Protein AF-A0A531ANN5-F1 (afdb_monomer_lite)

Foldseek 3Di:
DLVVCVVCLVVVLVVVQVVCCVPPVDADPVSLVSLQVSCVVRVVVVVDDPVVLVVLLVQLVVLLVVLVVCVVVVNDDPNVSSNRSSVSSVVD

Radius of gyration: 13.59 Å; chains: 1; bounding box: 32×21×38 Å

Secondary structure (DSSP, 8-state):
-HHHHHHHHHHHHHHHHHHHHHHHS---THHHHHHHHHHHHHGGGGT--HHHHHHHHHHHHHHHHHHHHHHHTTSS-HHHHHHHHHHHHHH-

pLDDT: mean 92.92, std 4.1, range [73.69, 97.44]

Structure (mmCIF, N/CA/C/O backbone):
data_AF-A0A531ANN5-F1
#
_entry.id   AF-A0A531ANN5-F1
#
loop_
_atom_site.group_PDB
_atom_site.id
_atom_site.type_symbol
_atom_site.label_atom_id
_atom_site.label_alt_id
_atom_site.label_comp_id
_atom_site.label_asym_id
_atom_site.label_entity_id
_atom_site.label_seq_id
_atom_site.pdbx_PDB_ins_code
_atom_site.Cartn_x
_atom_site.Cartn_y
_atom_site.Cartn_z
_atom_site.occupancy
_atom_site.B_iso_or_equiv
_atom_site.auth_seq_id
_atom_site.auth_comp_id
_atom_site.auth_asym_id
_atom_site.auth_atom_id
_atom_site.pdbx_PDB_model_num
ATOM 1 N N . MET A 1 1 ? -2.758 10.876 19.738 1.00 77.44 1 MET A N 1
ATOM 2 C CA . MET A 1 1 ? -1.462 10.242 19.387 1.00 77.44 1 MET A CA 1
ATOM 3 C C . MET A 1 1 ? -1.574 9.335 18.167 1.00 77.44 1 MET A C 1
ATOM 5 O O . MET A 1 1 ? -0.742 9.469 17.284 1.00 77.44 1 MET A O 1
ATOM 9 N N . LEU A 1 2 ? -2.593 8.471 18.084 1.00 82.31 2 LEU A N 1
ATOM 10 C CA . LEU A 1 2 ? -2.815 7.581 16.934 1.00 82.31 2 LEU A CA 1
ATOM 11 C C . LEU A 1 2 ? -2.981 8.340 15.604 1.00 82.31 2 LEU A C 1
ATOM 13 O O . LEU A 1 2 ? -2.345 8.000 14.616 1.00 82.31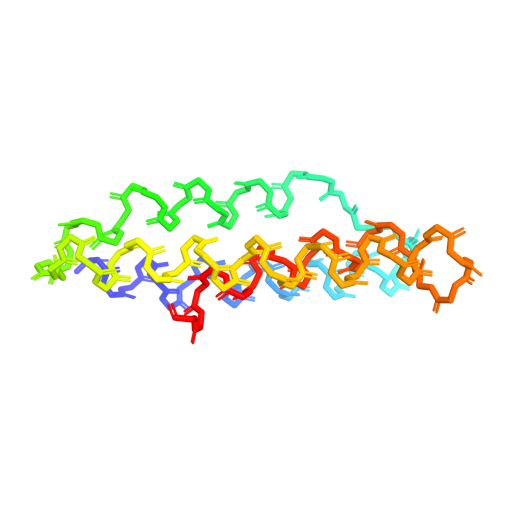 2 LEU A O 1
ATOM 17 N N . GLU A 1 3 ? -3.755 9.427 15.597 1.00 84.62 3 GLU A N 1
ATOM 18 C CA . GLU A 1 3 ? -3.945 10.227 14.379 1.00 84.62 3 GLU A CA 1
ATOM 19 C C . GLU A 1 3 ? -2.657 10.882 13.879 1.00 84.62 3 GLU A C 1
ATOM 21 O O . GLU A 1 3 ? -2.383 10.879 12.685 1.00 84.62 3 GLU A O 1
ATOM 26 N N . ALA A 1 4 ? -1.814 11.378 14.791 1.00 85.75 4 ALA A N 1
ATOM 27 C CA . ALA A 1 4 ? -0.515 11.936 14.423 1.00 85.75 4 ALA A CA 1
ATOM 28 C C . ALA A 1 4 ? 0.379 10.882 13.751 1.00 85.75 4 ALA A C 1
ATOM 30 O O . ALA A 1 4 ? 1.100 11.200 12.814 1.00 85.75 4 ALA A O 1
ATOM 31 N N . LEU A 1 5 ? 0.305 9.620 14.185 1.00 87.56 5 LEU A N 1
ATOM 32 C CA . LEU A 1 5 ? 1.028 8.525 13.542 1.00 87.56 5 LEU A CA 1
ATOM 33 C C . LEU A 1 5 ? 0.537 8.304 12.103 1.00 87.56 5 LEU A C 1
ATOM 35 O O . LEU A 1 5 ? 1.358 8.182 11.199 1.00 87.56 5 LEU A O 1
ATOM 39 N N . ILE A 1 6 ? -0.780 8.314 11.880 1.00 86.00 6 ILE A N 1
ATOM 40 C CA . ILE A 1 6 ? -1.391 8.160 10.549 1.00 86.00 6 ILE A CA 1
ATOM 41 C C . ILE A 1 6 ? -0.968 9.314 9.627 1.00 86.00 6 ILE A C 1
ATOM 43 O O . ILE A 1 6 ? -0.462 9.078 8.529 1.00 86.00 6 ILE A O 1
ATOM 47 N N . PHE A 1 7 ? -1.095 10.556 10.104 1.00 87.94 7 PHE A N 1
ATOM 48 C CA . PHE A 1 7 ? -0.748 11.766 9.353 1.00 87.94 7 PHE A CA 1
ATOM 49 C C . PHE A 1 7 ? 0.753 11.985 9.156 1.00 87.94 7 PHE A C 1
ATOM 51 O O . PHE A 1 7 ? 1.133 12.873 8.400 1.00 87.94 7 PHE A O 1
ATOM 58 N N . VAL A 1 8 ? 1.614 11.204 9.807 1.00 91.81 8 VAL A N 1
ATOM 59 C CA . VAL A 1 8 ? 3.066 11.278 9.608 1.00 91.81 8 VAL A CA 1
ATOM 60 C C . VAL A 1 8 ? 3.550 10.108 8.767 1.00 91.81 8 VAL A C 1
ATOM 62 O O . VAL A 1 8 ? 4.218 10.327 7.762 1.00 91.81 8 VAL A O 1
ATOM 65 N N . VAL A 1 9 ? 3.208 8.870 9.133 1.00 92.25 9 VAL A N 1
ATOM 66 C CA . VAL A 1 9 ? 3.784 7.673 8.507 1.00 92.25 9 VAL A CA 1
ATOM 67 C C . VAL A 1 9 ? 3.420 7.584 7.033 1.00 92.25 9 VAL A C 1
ATOM 69 O O . VAL A 1 9 ? 4.318 7.415 6.209 1.00 92.25 9 VAL A O 1
ATOM 72 N N . PHE A 1 10 ? 2.138 7.715 6.689 1.00 93.31 10 PHE A N 1
ATOM 73 C CA . PHE A 1 10 ? 1.700 7.591 5.302 1.00 93.31 10 PHE A CA 1
ATOM 74 C C . PHE A 1 10 ? 2.340 8.648 4.387 1.00 93.31 10 PHE A C 1
ATOM 76 O O . PHE A 1 10 ? 3.059 8.260 3.461 1.00 93.31 10 PHE A O 1
ATOM 83 N N . PRO A 1 11 ? 2.178 9.966 4.632 1.00 94.50 11 PRO A N 1
ATOM 84 C CA . PRO A 1 11 ? 2.753 10.973 3.745 1.00 94.50 11 PRO A CA 1
ATOM 85 C C . PRO A 1 11 ? 4.282 10.960 3.750 1.00 94.50 11 PRO A C 1
ATOM 87 O O . PRO A 1 11 ? 4.880 11.189 2.703 1.00 94.50 11 PRO A O 1
ATOM 90 N N . PHE A 1 12 ? 4.932 10.633 4.873 1.00 94.62 12 PHE A N 1
ATOM 91 C CA . PHE A 1 12 ? 6.386 10.485 4.907 1.00 94.62 12 PHE A CA 1
ATOM 92 C C . PHE A 1 12 ? 6.862 9.333 4.017 1.00 94.62 12 PHE A C 1
ATOM 94 O O . PHE A 1 12 ? 7.785 9.513 3.226 1.00 94.62 12 PHE A O 1
ATOM 101 N N . CYS A 1 13 ? 6.219 8.163 4.097 1.00 94.50 13 CYS A N 1
ATOM 102 C CA . CYS A 1 13 ? 6.548 7.021 3.244 1.00 94.50 13 CYS A CA 1
ATOM 103 C C . CYS A 1 13 ? 6.316 7.333 1.764 1.00 94.50 13 CYS A C 1
ATOM 105 O O . CYS A 1 13 ? 7.163 7.001 0.938 1.00 94.50 13 CYS A O 1
ATOM 107 N N . MET A 1 14 ? 5.208 8.001 1.430 1.00 94.94 14 MET A N 1
ATOM 108 C CA . MET A 1 14 ? 4.905 8.405 0.054 1.00 94.94 14 MET A CA 1
ATOM 109 C C . MET A 1 14 ? 5.922 9.415 -0.480 1.00 94.94 14 MET A C 1
ATOM 111 O O . MET A 1 14 ? 6.418 9.253 -1.591 1.00 94.94 14 MET A O 1
ATOM 115 N N . LEU A 1 15 ? 6.286 10.420 0.321 1.00 95.12 15 LEU A N 1
ATOM 116 C CA . LEU A 1 15 ? 7.295 11.407 -0.054 1.00 95.12 15 LEU A CA 1
ATOM 117 C C . LEU A 1 15 ? 8.670 10.756 -0.232 1.00 95.12 15 LEU A C 1
ATOM 119 O O . LEU A 1 15 ? 9.354 11.020 -1.217 1.00 95.12 15 LEU A O 1
ATOM 123 N N . PHE A 1 16 ? 9.065 9.875 0.688 1.00 93.81 16 PHE A N 1
ATOM 124 C CA . PHE A 1 16 ? 10.320 9.139 0.587 1.00 93.81 16 PHE A CA 1
ATOM 125 C C . PHE A 1 16 ? 10.348 8.239 -0.655 1.00 93.81 16 PHE A C 1
ATOM 127 O O . PHE A 1 16 ? 11.357 8.213 -1.355 1.00 93.81 16 PHE A O 1
ATOM 134 N N . ALA A 1 17 ? 9.249 7.542 -0.960 1.00 93.00 17 ALA A N 1
ATOM 135 C CA . ALA A 1 17 ? 9.139 6.740 -2.173 1.00 93.00 17 ALA A CA 1
ATOM 136 C C . ALA A 1 17 ? 9.259 7.604 -3.432 1.00 93.00 17 ALA A C 1
ATOM 138 O O . ALA A 1 17 ? 10.046 7.261 -4.303 1.00 93.00 17 ALA A O 1
ATOM 139 N N . ALA A 1 18 ? 8.564 8.743 -3.495 1.00 93.31 18 ALA A N 1
ATOM 140 C CA . ALA A 1 18 ? 8.627 9.659 -4.633 1.00 93.31 18 ALA A CA 1
ATOM 141 C C . ALA A 1 18 ? 10.036 10.242 -4.845 1.00 93.31 18 ALA A C 1
ATOM 143 O O . ALA A 1 18 ? 10.522 10.307 -5.971 1.00 93.31 18 ALA A O 1
ATOM 144 N N . ILE A 1 19 ? 10.722 10.633 -3.765 1.00 94.00 19 ILE A N 1
ATOM 145 C CA . ILE A 1 19 ? 12.099 11.140 -3.839 1.00 94.00 19 ILE A CA 1
ATOM 146 C C . ILE A 1 19 ? 13.063 10.025 -4.263 1.00 94.00 19 ILE A C 1
ATOM 148 O O . ILE A 1 19 ? 13.891 10.239 -5.143 1.00 94.00 19 ILE A O 1
ATOM 152 N N . SER A 1 20 ? 12.962 8.839 -3.654 1.00 91.06 20 SER A N 1
ATOM 153 C CA . SER A 1 20 ? 13.794 7.679 -4.002 1.00 91.06 20 SER A CA 1
ATOM 154 C C . SER A 1 20 ? 13.591 7.272 -5.458 1.00 91.06 20 SER A C 1
ATOM 156 O O . SER A 1 20 ? 14.557 7.013 -6.167 1.00 91.06 20 SER A O 1
ATOM 158 N N . ASP A 1 21 ? 12.348 7.263 -5.929 1.00 91.94 21 ASP A N 1
ATOM 159 C CA . ASP A 1 21 ? 12.031 6.929 -7.311 1.00 91.94 21 ASP A CA 1
ATOM 160 C C . ASP A 1 21 ? 12.618 7.956 -8.291 1.00 91.94 21 ASP A C 1
ATOM 162 O O . ASP A 1 21 ? 13.327 7.587 -9.222 1.00 91.94 21 ASP A O 1
ATOM 166 N N . MET A 1 22 ? 12.475 9.255 -8.009 1.00 91.12 22 MET A N 1
ATOM 167 C CA . MET A 1 22 ? 13.068 10.315 -8.835 1.00 91.12 22 MET A CA 1
ATOM 168 C C . MET A 1 22 ? 14.606 10.270 -8.874 1.00 91.12 22 MET A C 1
ATOM 170 O O . MET A 1 22 ? 15.207 10.599 -9.895 1.00 91.12 22 MET A O 1
ATOM 174 N N . LEU A 1 23 ? 15.258 9.910 -7.764 1.00 92.00 23 LEU A N 1
ATOM 175 C CA . LEU A 1 23 ? 16.721 9.927 -7.657 1.00 92.00 23 LEU A CA 1
ATOM 176 C C . LEU A 1 23 ? 17.381 8.654 -8.187 1.00 92.00 23 LEU A C 1
ATOM 178 O O . LEU A 1 23 ? 18.471 8.721 -8.753 1.00 92.00 23 LEU A O 1
ATOM 182 N N . SER A 1 24 ? 16.767 7.495 -7.959 1.00 88.38 24 SER A N 1
ATOM 183 C CA . SER A 1 24 ? 17.394 6.200 -8.215 1.00 88.38 24 SER A CA 1
ATOM 184 C C . SER A 1 24 ? 16.528 5.234 -9.014 1.00 88.38 24 SER A C 1
ATOM 186 O O . SER A 1 24 ? 16.931 4.077 -9.151 1.00 88.38 24 SER A O 1
ATOM 188 N N . MET A 1 25 ? 15.364 5.665 -9.522 1.00 86.88 25 MET A N 1
ATOM 189 C CA . MET A 1 25 ? 14.399 4.841 -10.275 1.00 86.88 25 MET A CA 1
ATOM 190 C C . MET A 1 25 ? 14.100 3.511 -9.569 1.00 86.88 25 MET A C 1
ATOM 192 O O . MET A 1 25 ? 13.922 2.461 -10.188 1.00 86.88 25 MET A O 1
ATOM 196 N N . THR A 1 26 ? 14.176 3.525 -8.236 1.00 87.19 26 THR A N 1
ATOM 197 C CA . THR A 1 26 ? 14.100 2.335 -7.396 1.00 87.19 26 THR A CA 1
ATOM 198 C C . THR A 1 26 ? 13.324 2.658 -6.135 1.00 87.19 26 THR A C 1
ATOM 200 O O . THR A 1 26 ? 13.727 3.467 -5.299 1.00 87.19 26 THR A O 1
ATOM 203 N N . ILE A 1 27 ? 12.213 1.948 -5.968 1.00 88.31 27 ILE A N 1
ATOM 204 C CA . ILE A 1 27 ? 11.411 1.972 -4.751 1.00 88.31 27 ILE A CA 1
ATOM 205 C C . ILE A 1 27 ? 11.846 0.792 -3.880 1.00 88.31 27 ILE A C 1
ATOM 207 O O . ILE A 1 27 ? 11.666 -0.377 -4.232 1.00 88.31 27 ILE A O 1
ATOM 211 N N . ALA A 1 28 ? 12.438 1.087 -2.723 1.00 89.44 28 ALA A N 1
ATOM 212 C CA . ALA A 1 28 ? 12.876 0.057 -1.789 1.00 89.44 28 ALA A CA 1
ATOM 213 C C . ALA A 1 28 ? 11.675 -0.704 -1.200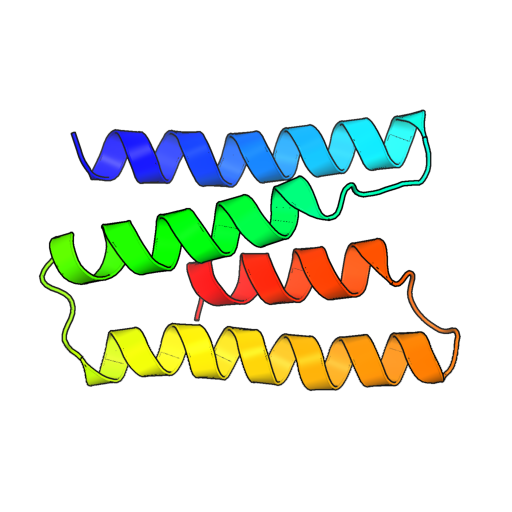 1.00 89.44 28 ALA A C 1
ATOM 215 O O . ALA A 1 28 ? 10.761 -0.097 -0.644 1.00 89.44 28 ALA A O 1
ATOM 216 N N . ASN A 1 29 ? 11.738 -2.043 -1.190 1.00 93.31 29 ASN A N 1
ATOM 217 C CA . ASN A 1 29 ? 10.690 -2.910 -0.614 1.00 93.31 29 ASN A CA 1
ATOM 218 C C . ASN A 1 29 ? 10.360 -2.588 0.857 1.00 93.31 29 ASN A C 1
ATOM 220 O O . ASN A 1 29 ? 9.291 -2.943 1.343 1.00 93.31 29 ASN A O 1
ATOM 224 N N . ARG A 1 30 ? 11.269 -1.914 1.569 1.00 93.50 30 ARG A N 1
ATOM 225 C CA . ARG A 1 30 ? 11.063 -1.481 2.954 1.00 93.50 30 ARG A CA 1
ATOM 226 C C . ARG A 1 30 ? 9.897 -0.499 3.087 1.00 93.50 30 ARG A C 1
ATOM 228 O O . ARG A 1 30 ? 9.215 -0.549 4.101 1.00 93.50 30 ARG A O 1
ATOM 235 N N . VAL A 1 31 ? 9.648 0.352 2.086 1.00 93.88 31 VAL A N 1
ATOM 236 C CA . VAL A 1 31 ? 8.598 1.382 2.157 1.00 93.88 31 VAL A CA 1
ATOM 237 C C . VAL A 1 31 ? 7.198 0.762 2.075 1.00 93.88 31 VAL A C 1
ATOM 239 O O . VAL A 1 31 ? 6.425 0.968 3.011 1.00 93.88 31 VAL A O 1
ATOM 242 N N . PRO A 1 32 ? 6.870 -0.075 1.063 1.00 95.00 32 PRO A N 1
ATOM 243 C CA . PRO A 1 32 ? 5.592 -0.787 1.042 1.00 95.00 32 PRO A CA 1
ATOM 244 C C . PRO A 1 32 ? 5.380 -1.678 2.274 1.00 95.00 32 PRO A C 1
ATOM 246 O O . PRO A 1 32 ? 4.286 -1.713 2.829 1.00 95.00 32 PRO A O 1
ATOM 249 N N . VAL A 1 33 ? 6.430 -2.367 2.743 1.00 95.62 33 VAL A N 1
ATOM 250 C CA . VAL A 1 33 ? 6.343 -3.224 3.939 1.00 95.62 33 VAL A CA 1
ATOM 251 C C . VAL A 1 33 ? 6.025 -2.405 5.187 1.00 95.62 33 VAL A C 1
ATOM 253 O O . VAL A 1 33 ? 5.163 -2.804 5.966 1.00 95.62 33 VAL A O 1
ATOM 256 N N . LEU A 1 34 ? 6.683 -1.257 5.373 1.00 95.56 34 LEU A N 1
ATOM 257 C CA . LEU A 1 34 ? 6.424 -0.375 6.509 1.00 95.56 34 LEU A CA 1
ATOM 258 C C . LEU A 1 34 ? 4.984 0.150 6.485 1.00 95.56 34 LEU A C 1
ATOM 260 O O . LEU A 1 34 ? 4.320 0.122 7.517 1.00 95.56 34 LEU A O 1
ATOM 264 N N . LEU A 1 35 ? 4.485 0.566 5.317 1.00 95.38 35 LEU A N 1
ATOM 265 C CA . LEU A 1 35 ? 3.103 1.020 5.148 1.00 95.38 35 LEU A CA 1
ATOM 266 C C . LEU A 1 35 ? 2.097 -0.054 5.577 1.00 95.38 35 LEU A C 1
ATOM 268 O O . LEU A 1 35 ? 1.212 0.230 6.380 1.00 95.38 35 LEU A O 1
ATOM 272 N N . VAL A 1 36 ? 2.237 -1.287 5.086 1.00 96.44 36 VAL A N 1
ATOM 273 C CA . VAL A 1 36 ? 1.311 -2.376 5.438 1.00 96.44 36 VAL A CA 1
ATOM 274 C C . VAL A 1 36 ? 1.436 -2.756 6.915 1.00 96.44 36 VAL A C 1
ATOM 276 O O . VAL A 1 36 ? 0.425 -2.932 7.590 1.00 96.44 36 VAL A O 1
ATOM 279 N N . ALA A 1 37 ? 2.660 -2.849 7.442 1.00 96.25 37 ALA A N 1
ATOM 280 C CA . ALA A 1 37 ? 2.898 -3.229 8.832 1.00 96.25 37 ALA A CA 1
ATOM 281 C C . ALA A 1 37 ? 2.328 -2.202 9.818 1.00 96.25 37 ALA A C 1
ATOM 283 O O . ALA A 1 37 ? 1.687 -2.577 10.798 1.00 96.25 37 ALA A O 1
ATOM 284 N N . VAL A 1 38 ? 2.525 -0.906 9.553 1.00 95.31 38 VAL A N 1
ATOM 285 C CA . VAL A 1 38 ? 1.965 0.148 10.403 1.00 95.31 38 VAL A CA 1
ATOM 286 C C . VAL A 1 38 ? 0.444 0.131 10.329 1.00 95.31 38 VAL A C 1
ATOM 288 O O . VAL A 1 38 ? -0.192 0.170 11.378 1.00 95.31 38 VAL A O 1
ATOM 291 N N . PHE A 1 39 ? -0.150 -0.005 9.141 1.00 94.44 39 PHE A N 1
ATOM 292 C CA . PHE A 1 39 ? -1.603 -0.116 9.026 1.00 94.44 39 PHE A CA 1
ATOM 293 C C . PHE A 1 39 ? -2.153 -1.300 9.835 1.00 94.44 39 PHE A C 1
ATOM 295 O O . PHE A 1 39 ? -3.057 -1.121 10.646 1.00 94.44 39 PHE A O 1
ATOM 302 N N . ALA A 1 40 ? -1.561 -2.489 9.683 1.00 95.00 40 ALA A N 1
ATOM 303 C CA . ALA A 1 40 ? -2.001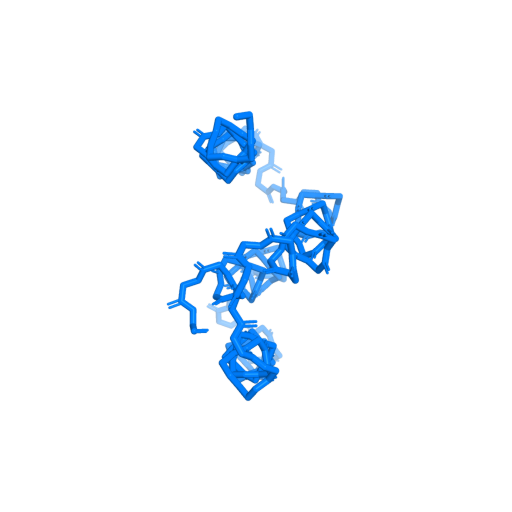 -3.703 10.370 1.00 95.00 40 ALA A CA 1
ATOM 304 C C . ALA A 1 40 ? -1.985 -3.576 11.905 1.00 95.00 40 ALA A C 1
ATOM 306 O O . ALA A 1 40 ? -2.825 -4.155 12.587 1.00 95.00 40 ALA A O 1
ATOM 307 N N . LEU A 1 41 ? -1.037 -2.812 12.456 1.00 94.25 41 LEU A N 1
ATOM 308 C CA . LEU A 1 41 ? -0.921 -2.593 13.900 1.00 94.25 41 LEU A CA 1
ATOM 309 C C . LEU A 1 41 ? -1.817 -1.459 14.406 1.00 94.25 41 LEU A C 1
ATOM 311 O O . LEU A 1 41 ? -2.308 -1.516 15.531 1.00 94.25 41 LEU A O 1
ATOM 315 N N . VAL A 1 42 ? -2.004 -0.414 13.601 1.00 93.00 42 VAL A N 1
ATOM 316 C CA . VAL A 1 42 ? -2.659 0.833 14.016 1.00 93.00 42 VAL A CA 1
ATOM 317 C C . VAL A 1 42 ? -4.159 0.796 13.765 1.00 93.00 42 VAL A C 1
ATOM 319 O O . VAL A 1 42 ? -4.917 1.280 14.601 1.00 93.00 42 VAL A O 1
ATOM 322 N N . ALA A 1 43 ? -4.604 0.213 12.652 1.00 91.81 43 ALA A N 1
ATOM 323 C CA . ALA A 1 43 ? -6.011 0.207 12.268 1.00 91.81 43 ALA A CA 1
ATOM 324 C C . ALA A 1 43 ? -6.930 -0.495 13.288 1.00 91.81 43 ALA A C 1
ATOM 326 O O . ALA A 1 43 ? -7.977 0.068 13.588 1.00 91.81 43 ALA A O 1
ATOM 327 N N . PRO A 1 44 ? -6.563 -1.622 13.936 1.00 91.50 44 PRO A N 1
ATOM 328 C CA . PRO A 1 44 ? -7.403 -2.206 14.988 1.00 91.50 44 PRO A CA 1
ATOM 329 C C . PRO A 1 44 ? -7.553 -1.306 16.227 1.00 91.50 44 PRO A C 1
ATOM 331 O O . PRO A 1 44 ? -8.510 -1.438 16.986 1.00 91.50 44 PRO A O 1
ATOM 334 N N . LEU A 1 45 ? -6.617 -0.374 16.443 1.00 92.44 45 LEU A N 1
ATOM 335 C CA 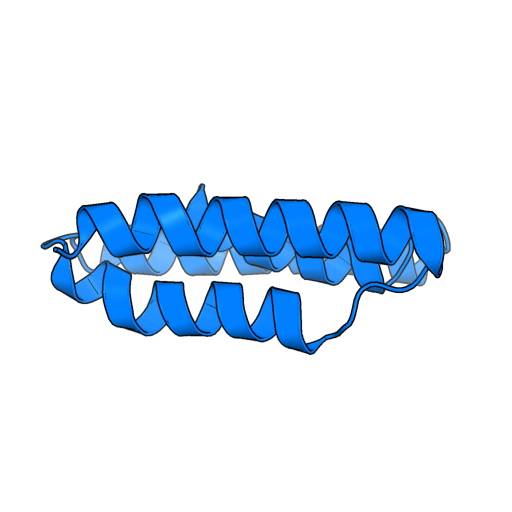. LEU A 1 45 ? -6.623 0.548 17.583 1.00 92.44 45 LEU A CA 1
ATOM 336 C C . LEU A 1 45 ? -7.510 1.782 17.353 1.00 92.44 45 LEU A C 1
ATOM 338 O O . LEU A 1 45 ? -7.719 2.553 18.287 1.00 92.44 45 LEU A O 1
ATOM 342 N N . THR A 1 46 ? -8.028 1.990 16.137 1.00 89.94 46 THR A N 1
ATOM 343 C CA . THR A 1 46 ? -8.923 3.118 15.819 1.00 89.94 46 THR A CA 1
ATOM 344 C C . THR A 1 46 ? -10.373 2.860 16.243 1.00 89.94 46 THR A C 1
ATOM 346 O O . THR A 1 46 ? -11.189 3.776 16.196 1.00 89.94 46 THR A O 1
ATOM 349 N N . GLY A 1 47 ? -10.703 1.632 16.663 1.00 90.12 47 GLY A N 1
ATOM 350 C CA . GLY A 1 47 ? -12.080 1.211 16.943 1.00 90.12 47 GLY A CA 1
ATOM 351 C C . GLY A 1 47 ? -12.869 0.799 15.696 1.00 90.12 47 GLY A C 1
ATOM 352 O O . GLY A 1 47 ? -14.084 0.634 15.778 1.00 90.12 47 GLY A O 1
ATOM 353 N N . MET A 1 48 ? -12.193 0.636 14.555 1.00 92.12 48 MET A N 1
ATOM 354 C CA . MET A 1 48 ? -12.773 0.113 13.319 1.00 92.12 48 MET A CA 1
ATOM 355 C C . MET A 1 48 ? -13.310 -1.311 13.513 1.00 92.12 48 MET A C 1
ATOM 357 O O . MET A 1 48 ? -12.713 -2.127 14.219 1.00 92.12 48 MET A O 1
ATOM 361 N N . ASP A 1 49 ? -14.431 -1.624 12.865 1.00 94.81 49 ASP A N 1
ATOM 362 C CA . ASP A 1 49 ? -14.963 -2.981 12.870 1.00 94.81 49 ASP A CA 1
ATOM 363 C C . ASP A 1 49 ? -14.078 -3.943 12.056 1.00 94.81 49 ASP A C 1
ATOM 365 O O . ASP A 1 49 ? -13.370 -3.564 11.120 1.00 94.81 49 ASP A O 1
ATOM 369 N N . TRP A 1 50 ? -14.138 -5.229 12.401 1.00 93.56 50 TRP A N 1
ATOM 370 C CA . TRP A 1 50 ? -13.303 -6.253 11.772 1.00 93.56 50 TRP A CA 1
ATOM 371 C C . TRP A 1 50 ? -13.596 -6.471 10.283 1.00 93.56 50 TRP A C 1
ATOM 373 O O . TRP A 1 50 ? -12.698 -6.900 9.556 1.00 93.56 50 TRP A O 1
ATOM 383 N N . ALA A 1 51 ? -14.818 -6.196 9.817 1.00 94.69 51 ALA A N 1
ATOM 384 C CA . ALA A 1 51 ? -15.154 -6.340 8.406 1.00 94.69 51 ALA A CA 1
ATOM 385 C C . ALA A 1 51 ? -14.531 -5.201 7.593 1.00 94.69 51 ALA A C 1
ATOM 387 O O . ALA A 1 51 ? -13.879 -5.483 6.590 1.00 94.69 51 ALA A O 1
ATOM 388 N N . SER A 1 52 ? -14.640 -3.952 8.056 1.00 94.12 52 SER A N 1
ATOM 389 C CA . SER A 1 52 ? -13.942 -2.810 7.455 1.00 94.12 52 SER A CA 1
ATOM 390 C C . SER A 1 52 ? -12.436 -3.041 7.437 1.00 94.12 52 SER A C 1
ATOM 392 O O . SER A 1 52 ? -11.830 -2.953 6.375 1.00 94.12 52 SER A O 1
ATOM 394 N N . TYR A 1 53 ? -11.838 -3.480 8.551 1.00 95.00 53 TYR A N 1
ATOM 395 C CA . TYR A 1 53 ? -10.415 -3.839 8.589 1.00 95.00 53 TYR A CA 1
ATOM 396 C C . TYR A 1 53 ? -10.047 -4.881 7.520 1.00 95.00 53 TYR A C 1
ATOM 398 O O . TYR A 1 53 ? -9.033 -4.741 6.844 1.00 95.00 53 TYR A O 1
ATOM 406 N N . GLY A 1 54 ? -10.882 -5.905 7.319 1.00 95.50 54 GLY A N 1
ATOM 407 C CA . GLY A 1 54 ? -10.694 -6.892 6.254 1.00 95.50 54 GLY A CA 1
ATOM 408 C C . GLY A 1 54 ? -10.782 -6.300 4.842 1.00 95.50 54 GLY A C 1
ATOM 409 O O . GLY A 1 54 ? -9.998 -6.692 3.973 1.00 95.50 54 GLY A O 1
ATOM 410 N N . TRP A 1 55 ? -11.682 -5.339 4.615 1.00 96.75 55 TRP A N 1
ATOM 411 C CA . TRP A 1 55 ? -11.832 -4.656 3.327 1.00 96.75 55 TRP A CA 1
ATOM 412 C C . TRP A 1 55 ? -10.579 -3.875 2.917 1.00 96.75 55 TRP A C 1
ATOM 414 O O . TRP A 1 55 ? -10.204 -3.955 1.747 1.00 96.75 55 TRP A O 1
ATOM 424 N N . HIS A 1 56 ? -9.845 -3.289 3.865 1.00 96.81 56 HIS A N 1
ATOM 425 C CA . HIS A 1 56 ? -8.541 -2.661 3.608 1.00 96.81 56 HIS A CA 1
ATOM 426 C C . HIS A 1 56 ? -7.524 -3.637 3.009 1.00 96.81 56 HIS A C 1
ATOM 428 O O . HIS A 1 56 ? -6.855 -3.341 2.012 1.00 96.81 56 HIS A O 1
ATOM 434 N N . PHE A 1 57 ? -7.430 -4.851 3.554 1.00 96.81 57 PHE A N 1
ATOM 435 C CA . PHE A 1 57 ? -6.540 -5.872 2.993 1.00 96.81 57 PHE A CA 1
ATOM 436 C C . PHE A 1 57 ? -7.063 -6.443 1.678 1.00 96.81 57 PHE A C 1
ATOM 438 O O . PHE A 1 57 ? -6.260 -6.747 0.795 1.00 96.81 57 PHE A O 1
ATOM 445 N N . ALA A 1 58 ? -8.382 -6.563 1.514 1.00 96.62 58 ALA A N 1
ATOM 446 C CA . ALA A 1 58 ? -8.979 -6.980 0.249 1.00 96.62 58 ALA A CA 1
ATOM 447 C C . ALA A 1 58 ? -8.689 -5.963 -0.867 1.00 96.62 58 ALA A C 1
ATOM 449 O O . ALA A 1 58 ? -8.296 -6.362 -1.963 1.00 96.62 58 ALA A O 1
ATOM 450 N N . ALA A 1 59 ? -8.795 -4.664 -0.579 1.00 97.00 59 ALA A N 1
ATOM 451 C CA . ALA A 1 59 ? -8.438 -3.591 -1.500 1.00 97.00 59 ALA A CA 1
ATOM 452 C C . ALA A 1 59 ? -6.947 -3.637 -1.862 1.00 97.00 59 ALA A C 1
ATOM 454 O O . ALA A 1 59 ? -6.600 -3.640 -3.045 1.00 97.00 59 ALA A O 1
ATOM 455 N N . GLY A 1 60 ? -6.063 -3.770 -0.866 1.00 96.88 60 GLY A N 1
ATOM 456 C CA . GLY A 1 60 ? -4.627 -3.956 -1.090 1.00 96.88 60 GLY A CA 1
ATOM 457 C C . GLY A 1 60 ? -4.303 -5.175 -1.957 1.00 96.88 60 GLY A C 1
ATOM 458 O O . GLY A 1 60 ? -3.506 -5.085 -2.891 1.00 96.88 60 GLY A O 1
ATOM 459 N N . GLY A 1 61 ? -4.958 -6.307 -1.692 1.00 97.00 61 GLY A N 1
ATOM 460 C CA . GLY A 1 61 ? -4.804 -7.544 -2.457 1.00 97.00 61 GLY A CA 1
ATOM 461 C C . GLY A 1 61 ? -5.313 -7.431 -3.894 1.00 97.00 61 GLY A C 1
ATOM 462 O O . GLY A 1 61 ? -4.648 -7.904 -4.815 1.00 97.00 61 GLY A O 1
ATOM 463 N N . LEU A 1 62 ? -6.449 -6.763 -4.108 1.00 97.44 62 LEU A N 1
ATOM 464 C CA . LEU A 1 62 ? -6.998 -6.507 -5.439 1.00 97.44 62 LEU A CA 1
ATOM 465 C C . LEU A 1 62 ? -6.057 -5.623 -6.256 1.00 97.44 62 LEU A C 1
ATOM 467 O O . LEU A 1 62 ? -5.734 -5.960 -7.396 1.00 97.44 62 LEU A O 1
ATOM 471 N N . VAL A 1 63 ? -5.575 -4.525 -5.668 1.00 97.12 63 VAL A N 1
ATOM 472 C CA . VAL A 1 63 ? -4.626 -3.633 -6.342 1.00 97.12 63 VAL A CA 1
ATOM 473 C C . VAL A 1 63 ? -3.333 -4.375 -6.653 1.00 97.12 63 VAL A C 1
ATOM 475 O O . VAL A 1 63 ? -2.862 -4.278 -7.781 1.00 97.12 63 VAL A O 1
ATOM 478 N N . LEU A 1 64 ? -2.810 -5.184 -5.724 1.00 96.44 64 LEU A N 1
ATOM 479 C CA . LEU A 1 64 ? -1.639 -6.022 -5.978 1.00 96.44 64 LEU A CA 1
ATOM 480 C C . LEU A 1 64 ? -1.866 -6.992 -7.139 1.00 96.44 64 LEU A C 1
ATOM 482 O O . LEU A 1 64 ? -0.988 -7.132 -7.980 1.00 96.44 64 LEU A O 1
ATOM 486 N N . ALA A 1 65 ? -3.018 -7.660 -7.205 1.00 96.94 65 ALA A N 1
ATOM 487 C CA . ALA A 1 65 ? -3.315 -8.604 -8.279 1.00 96.94 65 ALA A CA 1
ATOM 488 C C . ALA A 1 65 ? -3.328 -7.912 -9.652 1.00 96.94 65 ALA A C 1
ATOM 490 O O . ALA A 1 65 ? -2.736 -8.414 -10.609 1.00 96.94 65 ALA A O 1
ATOM 491 N N . VAL A 1 66 ? -3.947 -6.730 -9.736 1.00 97.00 66 VAL A N 1
ATOM 492 C CA . VAL A 1 66 ? -4.002 -5.933 -10.968 1.00 97.00 66 VAL A CA 1
ATOM 493 C C . VAL A 1 66 ? -2.614 -5.416 -11.353 1.00 97.00 66 VAL A C 1
ATOM 495 O O . VAL A 1 66 ? -2.180 -5.614 -12.488 1.00 97.00 66 VAL A O 1
ATOM 498 N N . THR A 1 67 ? -1.887 -4.787 -10.426 1.00 95.69 67 THR A N 1
ATOM 499 C CA . THR A 1 67 ? -0.569 -4.200 -10.715 1.00 95.69 67 THR A CA 1
ATOM 500 C C . THR A 1 67 ? 0.499 -5.261 -10.957 1.00 95.69 67 THR A C 1
ATOM 502 O O . THR A 1 67 ? 1.385 -5.057 -11.783 1.00 95.69 67 THR A O 1
ATOM 505 N N . PHE A 1 68 ? 0.393 -6.427 -10.319 1.00 94.56 68 PHE A N 1
ATOM 506 C CA . PHE A 1 68 ? 1.224 -7.587 -10.627 1.00 94.56 68 PHE A CA 1
ATOM 507 C C . PHE A 1 68 ? 0.954 -8.114 -12.039 1.00 94.56 68 PHE A C 1
ATOM 509 O O . PHE A 1 68 ? 1.901 -8.429 -12.756 1.00 94.56 68 PHE A O 1
ATOM 516 N N . GLY A 1 69 ? -0.311 -8.153 -12.473 1.00 96.12 69 GLY A N 1
ATOM 517 C CA . GLY A 1 69 ? -0.664 -8.463 -13.859 1.00 96.12 69 GLY A CA 1
ATOM 518 C C . GLY A 1 69 ? -0.021 -7.488 -14.850 1.00 96.12 69 GLY A C 1
ATOM 519 O O . GLY A 1 69 ? 0.593 -7.916 -15.824 1.00 96.12 69 GLY A O 1
ATOM 520 N N . LEU A 1 70 ? -0.076 -6.182 -14.566 1.00 94.38 70 LEU A N 1
ATOM 521 C CA . LEU A 1 70 ? 0.587 -5.154 -15.381 1.00 94.38 70 LEU A CA 1
ATOM 522 C C . LEU A 1 70 ? 2.113 -5.312 -15.400 1.00 94.38 70 LEU A C 1
ATOM 524 O O . LEU A 1 70 ? 2.724 -5.188 -16.461 1.00 94.38 70 LEU A O 1
ATOM 528 N N . PHE A 1 71 ? 2.728 -5.626 -14.258 1.00 93.81 71 PHE A N 1
ATOM 529 C CA . PHE A 1 71 ? 4.158 -5.921 -14.162 1.00 93.81 71 PHE A CA 1
ATOM 530 C C . PHE A 1 71 ? 4.544 -7.150 -14.995 1.00 93.81 71 PHE A C 1
ATOM 532 O O . PHE A 1 71 ? 5.515 -7.100 -15.747 1.00 93.81 71 PHE A O 1
ATOM 539 N N . ALA A 1 72 ? 3.763 -8.232 -14.922 1.00 93.62 72 ALA A N 1
ATOM 540 C CA . ALA A 1 72 ? 4.005 -9.456 -15.686 1.00 93.62 72 ALA A CA 1
ATOM 541 C C . ALA A 1 72 ? 3.905 -9.237 -17.206 1.00 93.62 72 ALA A C 1
ATOM 543 O O . ALA A 1 72 ? 4.604 -9.896 -17.972 1.00 93.62 72 ALA A O 1
ATOM 544 N N . LEU A 1 73 ? 3.072 -8.288 -17.638 1.00 95.81 73 LEU A N 1
ATOM 545 C CA . LEU A 1 73 ? 2.941 -7.869 -19.035 1.00 95.81 73 LEU A CA 1
ATOM 546 C C . LEU A 1 73 ? 3.988 -6.817 -19.455 1.00 95.81 73 LEU A C 1
ATOM 548 O O . LEU A 1 73 ? 3.992 -6.392 -20.607 1.00 95.81 73 LEU A O 1
ATOM 552 N N . GLY A 1 74 ? 4.868 -6.382 -18.544 1.00 92.44 74 GLY A N 1
ATOM 553 C CA . GLY A 1 74 ? 5.899 -5.370 -18.800 1.00 92.44 74 GLY A CA 1
ATOM 554 C C . GLY A 1 74 ? 5.384 -3.926 -18.861 1.00 92.44 74 GLY A C 1
ATOM 555 O O . GLY A 1 74 ? 6.115 -3.043 -19.300 1.00 92.44 74 GLY A O 1
ATOM 556 N N . GLY A 1 75 ? 4.143 -3.670 -18.436 1.00 88.94 75 GLY A N 1
ATOM 557 C CA . GLY A 1 75 ? 3.506 -2.349 -18.490 1.00 88.94 75 GLY A CA 1
ATOM 558 C C . GLY A 1 75 ? 3.744 -1.459 -17.265 1.00 88.94 75 GLY A C 1
ATOM 559 O O . GLY A 1 75 ? 3.405 -0.280 -17.305 1.00 88.94 75 GLY A O 1
ATOM 560 N N . MET A 1 76 ? 4.293 -1.999 -16.172 1.00 91.50 76 MET A N 1
ATOM 561 C CA . MET A 1 76 ? 4.535 -1.262 -14.925 1.00 91.50 76 MET A CA 1
ATOM 562 C C . MET A 1 76 ? 5.779 -1.787 -14.204 1.00 91.50 76 MET A C 1
ATOM 564 O O . MET A 1 76 ? 6.070 -2.981 -14.257 1.00 91.50 76 MET A O 1
ATOM 568 N N . GLY A 1 77 ? 6.497 -0.910 -13.498 1.00 91.00 77 GLY A N 1
ATOM 569 C CA . GLY A 1 77 ? 7.610 -1.294 -12.637 1.00 91.00 77 GLY A CA 1
ATOM 570 C C . GLY A 1 77 ? 7.151 -2.092 -11.413 1.00 91.00 77 GLY A C 1
ATOM 571 O O . GLY A 1 77 ? 6.125 -1.814 -10.795 1.00 91.00 77 GLY A O 1
ATOM 572 N N . GLY A 1 78 ? 7.946 -3.083 -11.002 1.00 90.56 78 GLY A N 1
ATOM 573 C CA . GLY A 1 78 ? 7.632 -3.888 -9.815 1.00 90.56 78 GLY A CA 1
ATOM 574 C C . GLY A 1 78 ? 7.680 -3.092 -8.501 1.00 90.56 78 GLY A C 1
ATOM 575 O O . GLY A 1 78 ? 7.084 -3.513 -7.512 1.00 90.56 78 GLY A O 1
ATOM 576 N N . GLY A 1 79 ? 8.391 -1.959 -8.478 1.00 91.31 79 GLY A N 1
ATOM 577 C CA . GLY A 1 79 ? 8.388 -1.012 -7.359 1.00 91.31 79 GLY A CA 1
ATOM 578 C C . GLY A 1 79 ? 7.030 -0.327 -7.206 1.00 91.31 79 GLY A C 1
ATOM 579 O O . GLY A 1 79 ? 6.423 -0.414 -6.137 1.00 91.31 79 GLY A O 1
ATOM 580 N N . ASP A 1 80 ? 6.526 0.255 -8.296 1.00 91.75 80 ASP A N 1
ATOM 581 C CA . ASP A 1 80 ? 5.227 0.939 -8.351 1.00 91.75 80 ASP A CA 1
ATOM 582 C C . ASP A 1 80 ? 4.086 -0.001 -7.990 1.00 91.75 80 ASP A C 1
ATOM 584 O O . ASP A 1 80 ? 3.229 0.336 -7.176 1.00 91.75 80 ASP A O 1
ATOM 588 N N . ALA A 1 81 ? 4.122 -1.227 -8.522 1.00 94.19 81 ALA A N 1
ATOM 589 C CA . ALA A 1 81 ? 3.109 -2.235 -8.247 1.00 94.19 81 ALA A CA 1
ATOM 590 C C . ALA A 1 81 ? 2.957 -2.515 -6.743 1.00 94.19 81 ALA A C 1
ATOM 592 O O . ALA A 1 81 ? 1.839 -2.592 -6.228 1.00 94.19 81 ALA A O 1
ATOM 593 N N . LYS A 1 82 ? 4.083 -2.620 -6.024 1.00 94.19 82 LYS A N 1
ATOM 594 C CA . LYS A 1 82 ? 4.104 -2.853 -4.573 1.00 94.19 82 LYS A CA 1
ATOM 595 C C . LYS A 1 82 ? 3.685 -1.619 -3.786 1.00 94.19 82 LYS A C 1
ATOM 597 O O . LYS A 1 82 ? 2.972 -1.758 -2.795 1.00 94.19 82 LYS A O 1
ATOM 602 N N . LEU A 1 83 ? 4.141 -0.434 -4.196 1.00 95.50 83 LEU A N 1
ATOM 603 C CA . LEU A 1 83 ? 3.791 0.815 -3.526 1.00 95.50 83 LEU A CA 1
ATOM 604 C C . LEU A 1 83 ? 2.289 1.084 -3.637 1.00 95.50 83 LEU A C 1
ATOM 606 O O . LEU A 1 83 ? 1.656 1.322 -2.617 1.00 95.50 83 LEU A O 1
ATOM 610 N N . LEU A 1 84 ? 1.707 0.938 -4.832 1.00 95.88 84 LEU A N 1
ATOM 611 C CA . LEU A 1 84 ? 0.268 1.094 -5.063 1.00 95.88 84 LEU A CA 1
ATOM 612 C C . LEU A 1 84 ? -0.560 0.121 -4.220 1.00 95.88 84 LEU A C 1
ATOM 614 O O . LEU A 1 84 ? -1.534 0.534 -3.594 1.00 95.88 84 LEU A O 1
ATOM 618 N N . ALA A 1 85 ? -0.157 -1.151 -4.152 1.00 96.38 85 ALA A N 1
ATOM 619 C CA . ALA A 1 85 ? -0.826 -2.140 -3.311 1.00 96.38 85 ALA A CA 1
ATOM 620 C C . ALA A 1 85 ? -0.781 -1.767 -1.822 1.00 96.38 85 ALA A C 1
ATOM 622 O O . ALA A 1 85 ? -1.792 -1.855 -1.128 1.00 96.38 85 ALA A O 1
ATOM 623 N N . ALA A 1 86 ? 0.375 -1.315 -1.328 1.00 96.56 86 ALA A N 1
ATOM 624 C CA . ALA A 1 86 ? 0.514 -0.872 0.054 1.00 96.56 86 ALA A CA 1
ATOM 625 C C . ALA A 1 86 ? -0.306 0.394 0.337 1.00 96.56 86 ALA A C 1
ATOM 627 O O . ALA A 1 86 ? -0.943 0.470 1.381 1.00 96.56 86 ALA A O 1
ATOM 628 N N . SER A 1 87 ? -0.343 1.359 -0.584 1.00 96.06 87 SER A N 1
ATOM 629 C CA . SER A 1 87 ? -1.167 2.565 -0.455 1.00 96.06 87 SER A CA 1
ATOM 630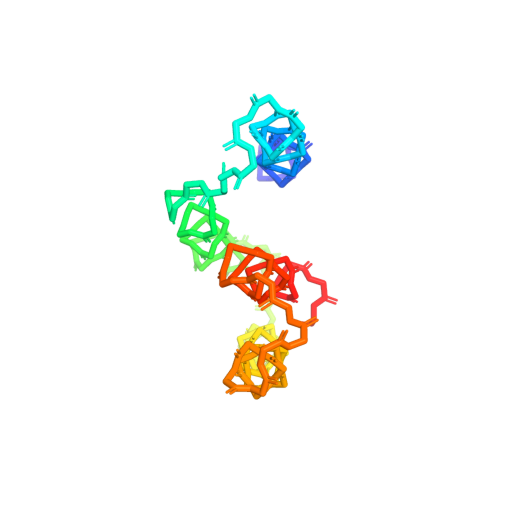 C C . SER A 1 87 ? -2.662 2.251 -0.466 1.00 96.06 87 SER A C 1
ATOM 632 O O . SER A 1 87 ? -3.415 2.884 0.269 1.00 96.06 87 SER A O 1
ATOM 634 N N . ALA A 1 88 ? -3.095 1.253 -1.239 1.00 96.50 88 ALA A N 1
ATOM 635 C CA . ALA A 1 88 ? -4.491 0.831 -1.292 1.00 96.50 88 ALA A CA 1
ATOM 636 C C . ALA A 1 88 ? -5.002 0.305 0.058 1.00 96.50 88 ALA A C 1
ATOM 638 O O . ALA A 1 88 ? -6.141 0.581 0.412 1.00 96.50 88 ALA A O 1
ATOM 639 N N . VAL A 1 89 ? -4.147 -0.341 0.861 1.00 96.06 89 VAL A N 1
ATOM 640 C CA . VAL A 1 89 ? -4.503 -0.738 2.236 1.00 96.06 89 VAL A CA 1
ATOM 64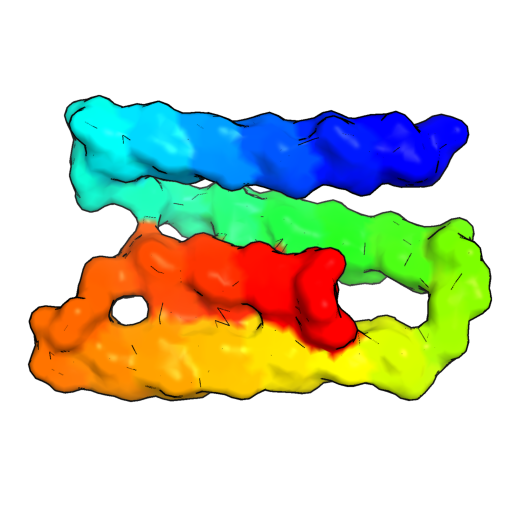1 C C . VAL A 1 89 ? -4.881 0.476 3.097 1.00 96.06 89 VAL A C 1
ATOM 643 O O . VAL A 1 89 ? -5.746 0.371 3.951 1.00 96.06 89 VAL A O 1
ATOM 646 N N . TRP A 1 90 ? -4.303 1.655 2.858 1.00 94.06 90 TRP A N 1
ATOM 647 C CA . TRP A 1 90 ? -4.613 2.868 3.630 1.00 94.06 90 TRP A CA 1
ATOM 648 C C . TRP A 1 90 ? -5.871 3.602 3.155 1.00 94.06 90 TRP A C 1
ATOM 650 O O . TRP A 1 90 ? -6.348 4.489 3.859 1.00 94.06 90 TRP A O 1
ATOM 660 N N . MET A 1 91 ? -6.388 3.264 1.971 1.00 89.31 91 MET A N 1
ATOM 661 C CA . MET A 1 91 ? -7.514 3.963 1.340 1.00 89.31 91 MET A CA 1
ATOM 662 C C . MET A 1 91 ? -8.753 3.091 1.105 1.00 89.31 91 MET A C 1
ATOM 664 O O . MET A 1 91 ? -9.772 3.641 0.696 1.00 89.31 91 MET A O 1
ATOM 668 N N . GLY A 1 92 ? -8.653 1.771 1.305 1.00 73.69 92 GLY A N 1
ATOM 669 C CA . GLY A 1 92 ? -9.696 0.793 0.974 1.00 73.69 92 GLY A CA 1
ATOM 670 C C . GLY A 1 92 ? -10.643 0.457 2.104 1.00 73.69 92 GLY A C 1
ATOM 671 O O . GLY A 1 92 ? -10.207 -0.315 2.962 1.00 73.69 92 GLY A O 1
#

Sequence (92 aa):
MLEALIFVVFPFCMLFAAISDMLSMTIANRVPVLLVAVFALVAPLTGMDWASYGWHFAAGGLVLAVTFGLFALGGMGGGDAKLLAASAVWMG